Protein AF-X1JMB4-F1 (afdb_monomer_lite)

Secondary structure (DSSP, 8-state):
-EEEE--EEEEGGGTEEEESS---TTT-S-GGGPEEEE----------EEEEEEEEEEEEEETTEEEEEEEEEEEEEEEEETTEEEEEEES--GGG----------SSS---PPP-

Sequence (116 aa):
IEWGINFRRYIAPNQEIDTWTEYSQKQGFMISTFGTLYGIVPKASGYYFEIYPEGIIRYEVISDTTTLKPDLSLNVKWDLAPQTTVDATINPDFAQIEADPYTLNLSRYSLRLSER

Foldseek 3Di:
DKDFDKDWDQDVVVRDIDMPFDDDVVVPDDSVRGDIDPDDDDPPPDQQKDKDKDKDWDWDDDPHDTDIDIDIKMWMWGDPDPPDIDIDIDRDPCVVPPPPPPDPDPDPDDDDDDDD

Radius of gyration: 30.52 Å; chains: 1; bounding box: 75×37×70 Å

InterPro domains:
  IPR045670 Domain of unknown function DUF5916 [PF19313] (62-115)

Organism: NCBI:txid412755

pLDDT: mean 80.37, std 13.14, range [45.97, 94.75]

Structure (mmCIF, N/CA/C/O backbone):
data_AF-X1JMB4-F1
#
_entry.id   AF-X1JMB4-F1
#
loop_
_atom_site.group_PDB
_atom_site.id
_atom_site.type_symbol
_atom_site.label_atom_id
_atom_site.label_alt_id
_atom_site.label_comp_id
_atom_site.label_asym_id
_atom_site.label_entity_id
_atom_site.label_seq_id
_atom_site.pdbx_PDB_ins_code
_atom_site.Cartn_x
_atom_site.Cartn_y
_atom_site.Cartn_z
_atom_site.occupancy
_atom_site.B_iso_or_equiv
_atom_site.auth_seq_id
_atom_site.auth_comp_id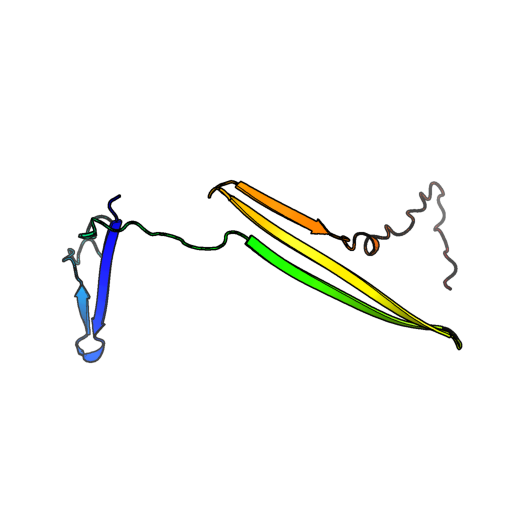
_atom_site.auth_asym_id
_atom_site.auth_atom_id
_atom_site.pdbx_PDB_model_num
ATOM 1 N N . ILE A 1 1 ? -19.536 -11.573 9.192 1.00 71.94 1 ILE A N 1
ATOM 2 C CA . ILE A 1 1 ? -18.276 -10.864 9.513 1.00 71.94 1 ILE A CA 1
ATOM 3 C C . ILE A 1 1 ? -18.627 -9.837 10.568 1.00 71.94 1 ILE A C 1
ATOM 5 O O . ILE A 1 1 ? -19.587 -9.099 10.371 1.00 71.94 1 ILE A O 1
ATOM 9 N N . GLU A 1 2 ? -17.916 -9.864 11.685 1.00 84.50 2 GLU A N 1
ATOM 10 C CA . GLU A 1 2 ? -18.128 -8.984 12.831 1.00 84.50 2 GLU A CA 1
ATOM 11 C C . GLU A 1 2 ? -16.887 -8.112 12.978 1.00 84.50 2 GLU A C 1
ATOM 13 O O . GLU A 1 2 ? -15.767 -8.622 12.924 1.00 84.50 2 GLU A O 1
ATOM 18 N N . TRP A 1 3 ? -17.082 -6.803 13.105 1.00 88.25 3 TRP A N 1
ATOM 19 C CA . TRP A 1 3 ? -15.991 -5.845 13.258 1.00 88.25 3 TRP A CA 1
ATOM 20 C C . TRP A 1 3 ? -16.043 -5.245 14.659 1.00 88.25 3 TRP A C 1
ATOM 22 O O . TRP A 1 3 ? -17.086 -4.743 15.067 1.00 88.25 3 TRP A O 1
ATOM 32 N N . GLY A 1 4 ? -14.924 -5.265 15.382 1.00 91.25 4 GLY A N 1
ATOM 33 C CA . GLY A 1 4 ? -14.780 -4.498 16.619 1.00 91.25 4 GLY A CA 1
ATOM 34 C C . GLY A 1 4 ? -14.441 -3.045 16.295 1.00 91.25 4 GLY A C 1
ATOM 35 O O . GLY A 1 4 ? -13.417 -2.789 15.661 1.00 91.25 4 GLY A O 1
ATOM 36 N N . ILE A 1 5 ? -15.273 -2.093 16.720 1.00 91.56 5 ILE A N 1
ATOM 37 C CA . ILE A 1 5 ? -15.040 -0.657 16.510 1.00 91.56 5 ILE A CA 1
ATOM 38 C C . ILE A 1 5 ? -15.347 0.161 17.765 1.00 91.56 5 ILE A C 1
ATOM 40 O O . ILE A 1 5 ? -16.234 -0.162 18.554 1.00 91.56 5 ILE A O 1
ATOM 44 N N . ASN A 1 6 ? -14.607 1.252 17.944 1.00 92.44 6 ASN A N 1
ATOM 45 C CA . ASN A 1 6 ? -14.901 2.264 18.947 1.00 92.44 6 ASN A CA 1
ATOM 46 C C . ASN A 1 6 ? -14.471 3.640 18.422 1.00 92.44 6 ASN A C 1
ATOM 48 O O . ASN A 1 6 ? -13.438 3.770 17.763 1.00 92.44 6 ASN A O 1
ATOM 52 N N . PHE A 1 7 ? -15.275 4.659 18.703 1.00 91.56 7 PHE A N 1
ATOM 53 C CA . PHE A 1 7 ? -15.006 6.044 18.3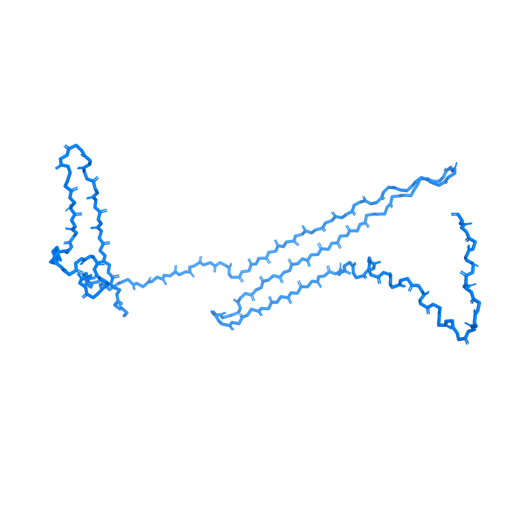37 1.00 91.56 7 PHE A CA 1
ATOM 54 C C . PHE A 1 7 ? -14.654 6.813 19.599 1.00 91.56 7 PHE A C 1
ATOM 56 O O . PHE A 1 7 ? -15.381 6.728 20.585 1.00 91.56 7 PHE A O 1
ATOM 63 N N . ARG A 1 8 ? -13.558 7.573 19.559 1.00 91.44 8 ARG A N 1
ATOM 64 C CA . ARG A 1 8 ? -13.092 8.380 20.685 1.00 91.44 8 ARG A CA 1
ATOM 65 C C . ARG A 1 8 ? -12.938 9.831 20.266 1.00 91.44 8 ARG A C 1
ATOM 67 O O . ARG A 1 8 ? -12.205 10.121 19.321 1.00 91.44 8 ARG A O 1
ATOM 74 N N . ARG A 1 9 ? -13.567 10.740 21.002 1.00 91.88 9 ARG A N 1
ATOM 75 C CA . ARG A 1 9 ? -13.421 12.186 20.832 1.00 91.88 9 ARG A CA 1
ATOM 76 C C . ARG A 1 9 ? -12.752 12.770 22.067 1.00 91.88 9 ARG A C 1
ATOM 78 O O . ARG A 1 9 ? -13.210 12.548 23.177 1.00 91.88 9 ARG A O 1
ATOM 85 N N . TYR A 1 10 ? -11.689 13.539 21.860 1.00 93.25 10 TYR A N 1
ATOM 86 C CA . TYR A 1 10 ? -11.058 14.311 22.926 1.00 93.25 10 TYR A CA 1
ATOM 87 C C . TYR A 1 10 ? -11.555 15.758 22.896 1.00 93.25 10 TYR A C 1
ATOM 89 O O . TYR A 1 10 ? -11.481 16.421 21.857 1.00 93.25 10 TYR A O 1
ATOM 97 N N . ILE A 1 11 ? -12.058 16.246 24.027 1.00 93.88 11 ILE A N 1
ATOM 98 C CA . ILE A 1 11 ? -12.549 17.612 24.215 1.00 93.88 11 ILE A CA 1
ATOM 99 C C . ILE A 1 11 ? -11.568 18.336 25.137 1.00 93.88 11 ILE A C 1
ATOM 101 O O . ILE A 1 11 ? -11.711 18.339 26.358 1.00 93.88 11 ILE A O 1
ATOM 105 N N . ALA A 1 12 ? -10.556 18.965 24.535 1.00 92.75 12 ALA A N 1
ATOM 106 C CA . ALA A 1 12 ? -9.462 19.611 25.263 1.00 92.75 12 ALA A CA 1
ATOM 107 C C . ALA A 1 12 ? -9.908 20.670 26.298 1.00 92.75 12 ALA A C 1
ATOM 109 O O . ALA A 1 12 ? -9.365 20.641 27.402 1.00 92.75 12 ALA A O 1
ATOM 110 N N . PRO A 1 13 ? -10.895 21.555 26.023 1.00 94.75 13 PRO A N 1
ATOM 111 C CA . PRO A 1 13 ? -11.332 22.553 27.006 1.00 94.75 13 PRO A CA 1
ATOM 112 C C . PRO A 1 13 ? -11.874 21.951 28.307 1.00 94.75 13 PRO A C 1
ATOM 114 O O . PRO A 1 13 ? -11.656 22.510 29.376 1.00 94.75 13 PRO A O 1
ATOM 117 N N . ASN A 1 14 ? -12.539 20.797 28.211 1.00 93.19 14 ASN A N 1
ATOM 118 C CA . ASN A 1 14 ? -13.149 20.110 29.349 1.00 93.19 14 ASN A CA 1
ATOM 119 C C . ASN A 1 14 ? -12.260 18.985 29.899 1.00 93.19 14 ASN A C 1
ATOM 121 O O . ASN A 1 14 ? -12.623 18.349 30.881 1.00 93.19 14 ASN A O 1
ATOM 125 N N . GLN A 1 15 ? -11.117 18.720 29.255 1.00 91.00 15 GLN A N 1
ATOM 126 C CA . GLN A 1 15 ? -10.266 17.554 29.512 1.00 91.00 15 GLN A CA 1
ATOM 127 C C . GLN A 1 15 ? -11.042 16.223 29.490 1.00 91.00 15 GLN A C 1
ATOM 129 O O . GLN A 1 15 ? -10.713 15.283 30.208 1.00 91.00 15 GLN A O 1
ATOM 134 N N . GLU A 1 16 ? -12.064 16.140 28.639 1.00 89.75 16 GLU A N 1
ATOM 135 C CA . GLU A 1 16 ? -12.994 15.013 28.578 1.00 89.75 16 GLU A CA 1
ATOM 136 C C . GLU A 1 16 ? -12.708 14.121 27.368 1.00 89.75 16 GLU A C 1
ATOM 138 O O . GLU A 1 16 ? -12.248 14.577 26.313 1.00 89.75 16 GLU A O 1
ATOM 143 N N . ILE A 1 17 ? -12.964 12.825 27.537 1.00 90.06 17 ILE A N 1
ATOM 144 C CA . ILE A 1 17 ? -12.883 11.830 26.475 1.00 90.06 17 ILE A CA 1
ATOM 145 C C . ILE A 1 17 ? -14.251 11.168 26.353 1.00 90.06 17 ILE A C 1
ATOM 147 O O . ILE A 1 17 ? -14.621 10.354 27.197 1.00 90.06 17 ILE A O 1
ATOM 151 N N . ASP A 1 18 ? -14.943 11.454 25.255 1.00 91.06 18 ASP A N 1
ATOM 152 C CA . ASP A 1 18 ? -16.181 10.769 24.901 1.00 91.06 18 ASP A CA 1
ATOM 153 C C . ASP A 1 18 ? -15.849 9.522 24.089 1.00 91.06 18 ASP A C 1
ATOM 155 O O . ASP A 1 18 ? -15.056 9.573 23.139 1.00 91.06 18 ASP A O 1
ATOM 159 N N . THR A 1 19 ? -16.477 8.400 24.433 1.00 92.50 19 THR A N 1
ATOM 160 C CA . THR A 1 19 ? -16.366 7.155 23.665 1.00 92.50 19 THR A CA 1
ATOM 161 C C . THR A 1 19 ? -17.724 6.577 23.322 1.00 92.50 19 THR A C 1
ATOM 163 O O . THR A 1 19 ? -18.691 6.780 24.049 1.00 92.50 19 THR A O 1
ATOM 166 N N . TRP A 1 20 ? -17.800 5.867 22.194 1.00 91.56 20 TRP A N 1
ATOM 167 C CA . TRP A 1 20 ? -19.036 5.200 21.783 1.00 91.56 20 TRP A CA 1
ATOM 168 C C . TRP A 1 20 ? -19.380 4.018 22.695 1.00 91.56 20 TRP A C 1
ATOM 170 O O . TRP A 1 20 ? -20.536 3.870 23.085 1.00 91.56 20 TRP A O 1
ATOM 180 N N . THR A 1 21 ? -18.384 3.201 23.055 1.00 90.12 21 THR A N 1
ATOM 181 C CA . THR A 1 21 ? -18.538 2.169 24.087 1.00 90.12 21 THR A CA 1
ATOM 182 C C . THR A 1 21 ? -17.756 2.537 25.335 1.00 90.12 21 THR A C 1
ATOM 184 O O . THR A 1 21 ? -16.586 2.920 25.259 1.00 90.12 21 THR A O 1
ATOM 187 N N . GLU A 1 22 ? -18.422 2.412 26.482 1.00 84.56 22 GLU A N 1
ATOM 188 C CA . GLU A 1 22 ? -17.836 2.682 27.789 1.00 84.56 22 GLU A CA 1
ATOM 189 C C . GLU A 1 22 ? -16.716 1.678 28.096 1.00 84.56 22 GLU A C 1
ATOM 191 O O . GLU A 1 22 ? -16.827 0.482 27.816 1.00 84.56 22 GLU A O 1
ATOM 196 N N . TYR A 1 23 ? -15.623 2.166 28.680 1.00 84.62 23 TYR A N 1
ATOM 197 C CA . TYR A 1 23 ? -14.508 1.339 29.125 1.00 84.62 23 TYR A CA 1
ATOM 198 C C . TYR A 1 23 ? -14.038 1.786 30.507 1.00 84.62 23 TYR A C 1
ATOM 200 O O . TYR A 1 23 ? -14.090 2.964 30.865 1.00 84.62 23 TYR A O 1
ATOM 208 N N . SER A 1 24 ? -13.546 0.838 31.304 1.00 82.38 24 SER A N 1
ATOM 209 C CA . SER A 1 24 ? -13.002 1.169 32.618 1.00 82.38 24 SER A CA 1
ATOM 210 C C . SER A 1 24 ? -11.705 1.962 32.466 1.00 82.38 24 SER A C 1
ATOM 212 O O . SER A 1 24 ? -10.738 1.473 31.881 1.00 82.38 24 SER A O 1
ATOM 214 N N . GLN A 1 25 ? -11.629 3.146 33.080 1.00 80.38 25 GLN A N 1
ATOM 215 C CA . GLN A 1 25 ? -10.399 3.949 33.093 1.00 80.38 25 GLN A CA 1
ATOM 216 C C . GLN A 1 25 ? -9.202 3.195 33.698 1.00 80.38 25 GLN A C 1
ATOM 218 O O . GLN A 1 25 ? -8.068 3.438 33.299 1.00 80.38 25 GLN A O 1
ATOM 223 N N . LYS A 1 26 ? -9.445 2.244 34.616 1.00 85.38 26 LYS A N 1
ATOM 224 C CA . LYS A 1 26 ? -8.393 1.385 35.190 1.00 85.38 26 LYS A CA 1
ATOM 225 C C . LYS A 1 26 ? -7.798 0.409 34.175 1.00 85.38 26 LYS A C 1
ATOM 227 O O . LYS A 1 26 ? -6.619 0.092 34.272 1.00 85.38 26 LYS A O 1
ATOM 232 N N . GLN A 1 27 ? -8.615 -0.096 33.253 1.00 81.19 27 GLN A N 1
ATOM 233 C CA . GLN A 1 27 ? -8.185 -1.030 32.207 1.00 81.19 27 GLN A CA 1
ATOM 234 C C . GLN A 1 27 ? -7.617 -0.297 30.985 1.00 81.19 27 GLN A C 1
ATOM 236 O O . GLN A 1 27 ? -6.772 -0.838 30.278 1.00 81.19 27 GLN A O 1
ATOM 241 N N . GLY A 1 28 ? -8.037 0.951 30.766 1.00 81.19 28 GLY A N 1
ATOM 242 C CA . GLY A 1 28 ? -7.636 1.741 29.609 1.00 81.19 28 GLY A CA 1
ATOM 243 C C . GLY A 1 28 ? -8.408 1.362 28.344 1.00 81.19 28 GLY A C 1
ATOM 244 O O . GLY A 1 28 ? -9.337 0.557 28.365 1.00 81.19 28 GLY A O 1
ATOM 245 N N . PHE A 1 29 ? -8.047 1.990 27.225 1.00 83.94 29 PHE A N 1
ATOM 246 C CA . PHE A 1 29 ? -8.733 1.799 25.946 1.00 83.94 29 PHE A CA 1
ATOM 247 C C . PHE A 1 29 ? -8.277 0.488 25.288 1.00 83.94 29 PHE A C 1
ATOM 249 O O . PHE A 1 29 ? -7.246 0.452 24.616 1.00 83.94 29 PHE A O 1
ATOM 256 N N . MET A 1 30 ? -9.019 -0.597 25.520 1.00 85.00 30 MET A N 1
ATOM 257 C CA . MET A 1 30 ? -8.668 -1.945 25.064 1.00 85.00 30 MET A CA 1
ATOM 258 C C . MET A 1 30 ? -9.507 -2.371 23.858 1.00 85.00 30 MET A C 1
ATOM 260 O O . MET A 1 30 ? -10.708 -2.129 23.805 1.00 85.00 30 MET A O 1
ATOM 264 N N . ILE A 1 31 ? -8.896 -3.098 22.917 1.00 86.81 31 ILE A N 1
ATOM 265 C CA . ILE A 1 31 ? -9.599 -3.633 21.733 1.00 86.81 31 ILE A CA 1
ATOM 266 C C . ILE A 1 31 ? -10.732 -4.590 22.147 1.00 86.81 31 ILE A C 1
ATOM 268 O O . ILE A 1 31 ? -11.766 -4.655 21.490 1.00 86.81 31 ILE A O 1
ATOM 272 N N . SER A 1 32 ? -10.578 -5.291 23.274 1.00 86.94 32 SER A N 1
ATOM 273 C CA . SER A 1 32 ? -11.590 -6.206 23.815 1.00 86.94 32 SER A CA 1
ATOM 274 C C . SER A 1 32 ? -12.878 -5.522 24.284 1.00 86.94 32 SER A C 1
ATOM 276 O O . SER A 1 32 ? -13.877 -6.208 24.464 1.00 86.94 32 SER A O 1
ATOM 278 N N . THR A 1 33 ? -12.870 -4.203 24.516 1.00 86.19 33 THR A N 1
ATOM 279 C CA . THR A 1 33 ? -14.050 -3.436 24.963 1.00 86.19 33 THR A CA 1
ATOM 280 C C . THR A 1 33 ? -14.739 -2.697 23.815 1.00 86.19 33 THR A C 1
ATOM 282 O O . THR A 1 33 ? -15.581 -1.826 24.042 1.00 86.19 33 THR A O 1
ATOM 285 N N . PHE A 1 34 ? -14.352 -2.980 22.571 1.00 91.69 34 PHE A N 1
ATOM 286 C CA . PHE A 1 34 ? -14.950 -2.347 21.402 1.00 91.69 34 PHE A CA 1
ATOM 287 C C . PHE A 1 34 ? -16.348 -2.905 21.143 1.00 91.69 34 PHE A C 1
ATOM 289 O O . PHE A 1 34 ? -16.631 -4.071 21.414 1.00 91.69 34 PHE A O 1
ATOM 296 N N . GLY A 1 35 ? -17.228 -2.058 20.613 1.00 89.44 35 GLY A N 1
ATOM 297 C CA . GLY A 1 35 ? -18.558 -2.482 20.199 1.00 89.44 35 GLY A CA 1
ATOM 298 C C . GLY A 1 35 ? -18.489 -3.334 18.937 1.00 89.44 35 GLY A C 1
ATOM 299 O O . GLY A 1 35 ? -17.609 -3.143 18.094 1.00 89.44 35 GLY A O 1
ATOM 300 N N . THR A 1 36 ? -19.436 -4.256 18.792 1.00 91.44 36 THR A N 1
ATOM 301 C CA . THR A 1 36 ? -19.527 -5.100 17.599 1.00 91.44 36 THR A CA 1
ATOM 302 C C . THR A 1 36 ? -20.401 -4.436 16.548 1.00 91.44 36 THR A C 1
ATOM 304 O O . THR A 1 36 ? -21.579 -4.156 16.777 1.00 91.44 36 THR A O 1
ATOM 307 N N . LEU A 1 37 ? -19.829 -4.213 15.371 1.00 89.06 37 LEU A N 1
ATOM 308 C CA . LEU A 1 37 ? -20.527 -3.715 14.199 1.00 89.06 37 LEU A CA 1
ATOM 309 C C . LEU A 1 37 ? -20.817 -4.873 13.241 1.00 89.06 37 LEU A C 1
ATOM 311 O O . LEU A 1 37 ? -19.911 -5.530 12.718 1.00 89.06 37 LEU A O 1
ATOM 315 N N . TYR A 1 38 ? -22.108 -5.114 13.028 1.00 90.44 38 TYR A N 1
ATOM 316 C CA . TYR A 1 38 ? -22.629 -6.163 12.158 1.00 90.44 38 TYR A CA 1
ATOM 317 C C . TYR A 1 38 ? -23.026 -5.596 10.793 1.00 90.44 38 TYR A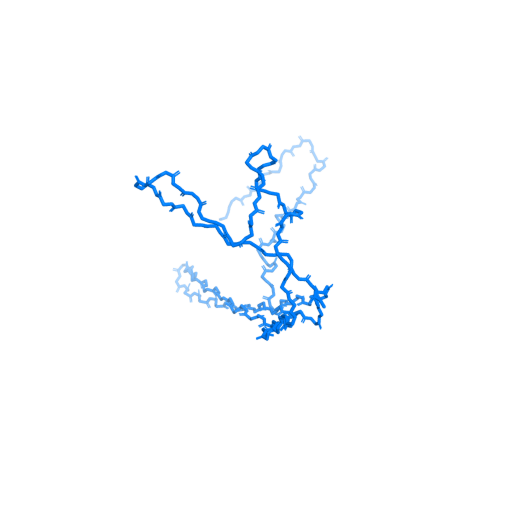 C 1
ATOM 319 O O . TYR A 1 38 ? -23.328 -4.413 10.654 1.00 90.44 38 TYR A O 1
ATOM 327 N N . GLY A 1 39 ? -23.063 -6.457 9.776 1.00 86.12 39 GLY A N 1
ATOM 328 C CA . GLY A 1 39 ? -23.616 -6.105 8.464 1.00 86.12 39 GLY A CA 1
ATOM 329 C C . GLY A 1 39 ? -22.689 -5.291 7.558 1.00 86.12 39 GLY A C 1
ATOM 330 O O . GLY A 1 39 ? -23.088 -4.952 6.447 1.00 86.12 39 GLY A O 1
ATOM 331 N N . ILE A 1 40 ? -21.444 -5.024 7.970 1.00 83.81 40 ILE A N 1
ATOM 332 C CA . ILE A 1 40 ? -20.443 -4.455 7.063 1.00 83.81 40 ILE A CA 1
ATOM 333 C C . ILE A 1 40 ? -19.900 -5.555 6.157 1.00 83.81 40 ILE A C 1
ATOM 335 O O . ILE A 1 40 ? -19.177 -6.457 6.586 1.00 83.81 40 ILE A O 1
ATOM 339 N N . VAL A 1 41 ? -20.229 -5.433 4.875 1.00 79.94 41 VAL A N 1
ATOM 340 C CA . VAL A 1 41 ? -19.607 -6.180 3.785 1.00 79.94 41 VAL A CA 1
ATOM 341 C C . VAL A 1 41 ? -18.710 -5.192 3.046 1.00 79.94 41 VAL A C 1
ATOM 343 O O . VAL A 1 41 ? -19.206 -4.466 2.179 1.00 79.94 41 VAL A O 1
ATOM 346 N N . PRO A 1 42 ? -17.415 -5.091 3.400 1.00 70.44 42 PRO A N 1
ATOM 347 C CA . PRO A 1 42 ? -16.522 -4.194 2.691 1.00 70.44 42 PRO A CA 1
ATOM 348 C C . PRO A 1 42 ? -16.369 -4.721 1.267 1.00 70.44 42 PRO A C 1
ATOM 350 O O . PRO A 1 42 ? -15.737 -5.747 1.022 1.00 70.44 42 PRO A O 1
ATOM 353 N N . LYS A 1 43 ? -16.983 -4.030 0.311 1.00 71.19 43 LYS A N 1
ATOM 354 C CA . LYS A 1 43 ? -16.688 -4.228 -1.103 1.00 71.19 43 LYS A CA 1
ATOM 355 C C . LYS A 1 43 ? -15.487 -3.356 -1.430 1.00 71.19 43 LYS A C 1
ATOM 357 O O . LYS A 1 43 ? -15.647 -2.178 -1.740 1.00 71.19 43 LYS A O 1
ATOM 362 N N . ALA A 1 44 ? -14.289 -3.927 -1.351 1.00 63.28 44 ALA A N 1
ATOM 363 C CA . ALA A 1 44 ? -13.133 -3.350 -2.024 1.00 63.28 44 ALA A CA 1
ATOM 364 C C . ALA A 1 44 ? -13.360 -3.508 -3.536 1.00 63.28 44 ALA A C 1
ATOM 366 O O . ALA A 1 44 ? -12.969 -4.495 -4.144 1.00 63.28 44 ALA A O 1
ATOM 367 N N . SER A 1 45 ? -14.096 -2.570 -4.129 1.00 60.22 45 SER A N 1
ATOM 368 C CA . SER A 1 45 ? -14.281 -2.479 -5.577 1.00 60.22 45 SER A CA 1
ATOM 369 C C . SER A 1 45 ? -13.121 -1.680 -6.166 1.00 60.22 45 SER A C 1
ATOM 371 O O . SER A 1 45 ? -13.314 -0.577 -6.674 1.00 60.22 45 SER A O 1
ATOM 373 N N . GLY A 1 46 ? -11.905 -2.200 -6.028 1.00 64.88 46 GLY A N 1
ATOM 374 C CA . GLY A 1 46 ? -10.755 -1.719 -6.783 1.00 64.88 46 GLY A CA 1
ATOM 375 C C . GLY A 1 46 ? -10.636 -2.521 -8.071 1.00 64.88 46 GLY A C 1
ATOM 376 O O . GLY A 1 46 ? -10.836 -3.735 -8.063 1.00 64.88 46 GLY A O 1
ATOM 377 N N . TYR A 1 47 ? -10.299 -1.865 -9.178 1.00 65.44 47 TYR A N 1
ATOM 378 C CA . TYR A 1 47 ? -9.664 -2.589 -10.270 1.00 65.44 47 TYR A CA 1
ATOM 379 C C . TYR A 1 47 ? -8.275 -2.936 -9.742 1.00 65.44 47 TYR A C 1
ATOM 381 O O . TYR A 1 47 ? -7.464 -2.042 -9.538 1.00 65.44 47 TYR A O 1
ATOM 389 N N . TYR A 1 48 ? -8.051 -4.208 -9.418 1.00 78.75 48 TYR A N 1
ATOM 390 C CA . TYR A 1 48 ? -6.796 -4.752 -8.889 1.00 78.75 48 TYR A CA 1
ATOM 391 C C . TYR A 1 48 ? -5.661 -4.713 -9.924 1.00 78.75 48 TYR A C 1
ATOM 393 O O . TYR A 1 48 ? -4.899 -5.656 -10.058 1.00 78.75 48 TYR A O 1
ATOM 401 N N . PHE A 1 49 ? -5.616 -3.676 -10.748 1.00 87.75 49 PHE A N 1
ATOM 402 C CA . PHE A 1 49 ? -4.800 -3.582 -11.937 1.00 87.75 49 PHE A CA 1
ATOM 403 C C . PHE A 1 49 ? -4.193 -2.184 -12.008 1.00 87.75 49 PHE A C 1
ATOM 405 O O . PHE A 1 49 ? -4.910 -1.182 -12.048 1.00 87.75 49 PHE A O 1
ATOM 412 N N . GLU A 1 50 ? -2.869 -2.135 -12.021 1.00 89.69 50 GLU A N 1
ATOM 413 C CA . GLU A 1 50 ? -2.051 -0.929 -12.000 1.00 89.69 50 GLU A CA 1
ATOM 414 C C . GLU A 1 50 ? -1.135 -0.943 -13.233 1.00 89.69 50 GLU A C 1
ATOM 416 O O . GLU A 1 50 ? -0.501 -1.954 -13.538 1.00 89.69 50 GLU A O 1
ATOM 421 N N . ILE A 1 51 ? -1.071 0.180 -13.953 1.00 92.50 51 ILE A N 1
ATOM 422 C CA . ILE A 1 51 ? -0.158 0.378 -15.085 1.00 92.50 51 ILE A CA 1
ATOM 423 C C . ILE A 1 51 ? 0.765 1.549 -14.758 1.00 92.50 51 ILE A C 1
ATOM 425 O O . ILE A 1 51 ? 0.290 2.642 -14.446 1.00 92.50 51 ILE A O 1
ATOM 429 N N . TYR A 1 52 ? 2.067 1.341 -14.925 1.00 92.56 52 TYR A N 1
ATOM 430 C CA . TYR A 1 52 ? 3.100 2.360 -14.790 1.00 92.56 52 TYR A CA 1
ATOM 431 C C . TYR A 1 52 ? 3.893 2.465 -16.100 1.00 92.56 52 TYR A C 1
ATOM 433 O O . TYR A 1 52 ? 4.792 1.657 -16.339 1.00 92.56 52 TYR A O 1
ATOM 441 N N . PRO A 1 53 ? 3.553 3.420 -16.984 1.00 91.25 53 PRO A N 1
ATOM 442 C CA . PRO A 1 53 ? 4.369 3.709 -18.153 1.00 91.25 53 PRO A CA 1
ATOM 443 C C . PRO A 1 53 ? 5.625 4.475 -17.731 1.00 91.25 53 PRO A C 1
ATOM 445 O O . PRO A 1 53 ? 5.545 5.469 -17.007 1.00 91.25 53 PRO A O 1
ATOM 448 N N . GLU A 1 54 ? 6.773 4.041 -18.224 1.00 87.38 54 GLU A N 1
ATOM 449 C CA . GLU A 1 54 ? 8.070 4.676 -18.012 1.00 87.38 54 GLU A CA 1
ATOM 450 C C . GLU A 1 54 ? 8.728 4.982 -19.356 1.00 87.38 54 GLU A C 1
ATOM 452 O O . GLU A 1 54 ? 8.481 4.342 -20.377 1.00 87.38 54 GLU A O 1
ATOM 457 N N . GLY A 1 55 ? 9.533 6.036 -19.379 1.00 89.69 55 GLY A N 1
ATOM 458 C CA . GLY A 1 55 ? 10.210 6.455 -20.589 1.00 89.69 55 GLY A CA 1
ATOM 459 C C . GLY A 1 55 ? 11.428 7.292 -20.268 1.00 89.69 55 GLY A C 1
ATOM 460 O O . GLY A 1 55 ? 11.389 8.165 -19.399 1.00 89.69 55 GLY A O 1
ATOM 461 N N . ILE A 1 56 ? 12.510 7.028 -20.984 1.00 87.62 56 ILE A N 1
ATOM 462 C CA . ILE A 1 56 ? 13.788 7.715 -20.852 1.00 87.62 56 ILE A CA 1
ATOM 463 C C . ILE A 1 56 ? 14.162 8.252 -22.227 1.00 87.62 56 ILE A C 1
ATOM 465 O O . ILE A 1 56 ? 14.035 7.572 -23.238 1.00 87.62 56 ILE A O 1
ATOM 469 N N . ILE A 1 57 ? 14.642 9.490 -22.290 1.00 89.19 57 ILE A N 1
ATOM 470 C CA . ILE A 1 57 ? 15.174 10.064 -23.526 1.00 89.19 57 ILE A CA 1
ATOM 471 C C . ILE A 1 57 ? 16.644 10.359 -23.295 1.00 89.19 57 ILE A C 1
ATOM 473 O O . ILE A 1 57 ? 16.994 11.173 -22.441 1.00 89.19 57 ILE A O 1
ATOM 477 N N . ARG A 1 58 ? 17.510 9.714 -24.075 1.00 86.25 58 ARG A N 1
ATOM 478 C CA . ARG A 1 58 ? 18.945 9.978 -24.059 1.00 86.25 58 ARG A CA 1
ATOM 479 C C . ARG A 1 58 ? 19.323 10.889 -25.218 1.00 86.25 58 ARG A C 1
ATOM 481 O O . ARG A 1 58 ? 18.996 10.612 -26.372 1.00 86.25 58 ARG A O 1
ATOM 488 N N . TYR A 1 59 ? 20.029 11.963 -24.892 1.00 89.38 59 TYR A N 1
ATOM 489 C CA . TYR A 1 59 ? 20.580 12.916 -25.845 1.00 89.38 59 TYR A CA 1
ATOM 490 C C . TYR A 1 59 ? 22.108 12.819 -25.820 1.00 89.38 59 TYR A C 1
ATOM 492 O O . TYR A 1 59 ? 22.730 13.135 -24.809 1.00 89.38 59 TYR A O 1
ATOM 500 N N . GLU A 1 60 ? 22.705 12.354 -26.915 1.00 85.31 60 GLU A N 1
ATOM 501 C CA . GLU A 1 60 ? 24.156 12.206 -27.073 1.00 85.31 60 GLU A CA 1
ATOM 502 C C . GLU A 1 60 ? 24.641 13.106 -28.216 1.00 85.31 60 GLU A C 1
ATOM 504 O O . GLU A 1 60 ? 24.108 13.053 -29.326 1.00 85.31 60 GLU A O 1
ATOM 509 N N . VAL A 1 61 ? 25.670 13.917 -27.958 1.00 85.62 61 VAL A N 1
ATOM 510 C C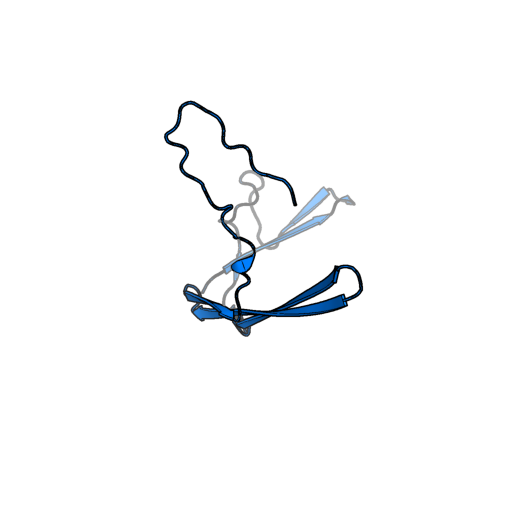A . VAL A 1 61 ? 26.348 14.731 -28.979 1.00 85.62 61 VAL A CA 1
ATOM 511 C C . VAL A 1 61 ? 27.792 14.266 -29.061 1.00 85.62 61 VAL A C 1
ATOM 513 O O . VAL A 1 61 ? 28.557 14.459 -28.118 1.00 85.62 61 VAL A O 1
ATOM 516 N N . ILE A 1 62 ? 28.164 13.639 -30.178 1.00 82.38 62 ILE A N 1
ATOM 517 C CA . ILE A 1 62 ? 29.529 13.155 -30.412 1.00 82.38 62 ILE A CA 1
ATOM 518 C C . ILE A 1 62 ? 30.078 13.823 -31.666 1.00 82.38 62 ILE A C 1
ATOM 520 O O . ILE A 1 62 ? 29.644 13.515 -32.778 1.00 82.38 62 ILE A O 1
ATOM 524 N N . SER A 1 63 ? 31.055 14.705 -31.446 1.00 76.12 63 SER A N 1
ATOM 525 C CA . SER A 1 63 ? 31.891 15.429 -32.419 1.00 76.12 63 SER A CA 1
ATOM 526 C C . SER A 1 63 ? 31.163 16.321 -33.434 1.00 76.12 63 SER A C 1
ATOM 528 O O . SER A 1 63 ? 31.572 17.460 -33.562 1.00 76.12 63 SER A O 1
ATOM 530 N N . ASP A 1 64 ? 30.102 15.842 -34.088 1.00 74.44 64 ASP A N 1
ATOM 531 C CA . ASP A 1 64 ? 29.162 16.582 -34.958 1.00 74.44 64 ASP A CA 1
ATOM 532 C C . ASP A 1 64 ? 27.830 15.819 -35.174 1.00 74.44 64 ASP A C 1
ATOM 534 O O . ASP A 1 64 ? 26.957 16.244 -35.932 1.00 74.44 64 ASP A O 1
ATOM 538 N N . THR A 1 65 ? 27.650 14.667 -34.515 1.00 72.75 65 THR A N 1
ATOM 539 C CA . THR A 1 65 ? 26.468 13.812 -34.673 1.00 72.75 65 THR A CA 1
ATOM 540 C C . THR A 1 65 ? 25.610 13.905 -33.422 1.00 72.75 65 THR A C 1
ATOM 542 O O . THR A 1 65 ? 26.042 13.521 -32.332 1.00 72.75 65 THR A O 1
ATOM 545 N N . THR A 1 66 ? 24.385 14.396 -33.583 1.00 83.25 66 THR A N 1
ATOM 546 C CA . THR A 1 66 ? 23.375 14.389 -32.524 1.00 83.25 66 THR A CA 1
ATOM 547 C C . THR A 1 66 ? 22.554 13.113 -32.632 1.00 83.25 66 THR A C 1
ATOM 549 O O . THR A 1 66 ? 21.882 12.889 -33.638 1.00 83.25 66 THR A O 1
ATOM 552 N N . THR A 1 67 ? 22.589 12.284 -31.591 1.00 85.19 67 THR A N 1
ATOM 553 C CA . THR A 1 67 ? 21.794 11.056 -31.505 1.00 85.19 67 THR A CA 1
ATOM 554 C C . THR A 1 67 ? 20.776 11.183 -30.378 1.00 85.19 67 THR A C 1
ATOM 556 O O . THR A 1 67 ? 21.132 11.395 -29.220 1.00 85.19 67 THR A O 1
ATOM 559 N N . LEU A 1 68 ? 19.497 11.033 -30.725 1.00 87.50 68 LEU A N 1
ATOM 560 C CA . LEU A 1 68 ? 18.400 10.912 -29.772 1.00 87.50 68 LEU A CA 1
ATOM 561 C C . LEU A 1 68 ? 18.032 9.430 -29.647 1.00 87.50 68 LEU A C 1
ATOM 563 O O . LEU A 1 68 ? 17.663 8.809 -30.643 1.00 87.50 68 LEU A O 1
ATOM 567 N N . LYS A 1 69 ? 18.118 8.866 -28.443 1.00 85.50 69 LYS A N 1
ATOM 568 C CA . LYS A 1 69 ? 17.708 7.485 -28.154 1.00 85.50 69 LYS A CA 1
ATOM 569 C C . LYS A 1 69 ? 16.560 7.508 -27.141 1.00 85.50 69 LYS A C 1
ATOM 571 O O . LYS A 1 69 ? 16.825 7.626 -25.944 1.00 85.50 69 LYS A O 1
ATOM 576 N N . PRO A 1 70 ? 15.299 7.480 -27.599 1.00 86.25 70 PRO A N 1
ATOM 577 C CA . PRO A 1 70 ? 14.166 7.253 -26.716 1.00 86.25 70 PRO A CA 1
ATOM 578 C C . PRO A 1 70 ? 14.098 5.772 -26.328 1.00 86.25 70 PRO A C 1
ATOM 580 O O . PRO A 1 70 ? 14.285 4.897 -27.172 1.00 86.25 70 PRO A O 1
ATOM 583 N N . ASP A 1 71 ? 13.800 5.516 -25.064 1.00 86.75 71 ASP A N 1
ATOM 584 C CA . ASP A 1 71 ? 13.517 4.204 -24.498 1.00 86.75 71 ASP A CA 1
ATOM 585 C C . ASP A 1 71 ? 12.183 4.280 -23.753 1.00 86.75 71 ASP A C 1
ATOM 587 O O . ASP A 1 71 ? 11.873 5.296 -23.125 1.00 86.75 71 ASP A O 1
ATOM 591 N N . LEU A 1 72 ? 11.365 3.243 -23.878 1.00 90.56 72 LEU A N 1
ATOM 592 C CA . LEU A 1 72 ? 10.026 3.177 -23.305 1.00 90.56 72 LEU A CA 1
ATOM 593 C C . LEU A 1 72 ? 9.838 1.825 -22.647 1.00 90.56 72 LEU A C 1
ATOM 595 O O . LEU A 1 72 ? 10.007 0.790 -23.288 1.00 90.56 72 LEU A O 1
ATOM 599 N N . SER A 1 73 ? 9.395 1.846 -21.408 1.00 88.69 73 SER A N 1
ATOM 600 C CA . SER A 1 73 ? 9.133 0.665 -20.612 1.00 88.69 73 SER A CA 1
ATOM 601 C C . SER A 1 73 ? 7.736 0.751 -20.006 1.00 88.69 73 SER A C 1
ATOM 603 O O . SER A 1 73 ? 7.086 1.802 -19.968 1.00 88.69 73 SER A O 1
ATOM 605 N N . LEU A 1 74 ? 7.193 -0.392 -19.614 1.00 90.94 74 LEU A N 1
ATOM 606 C CA . LEU A 1 74 ? 5.844 -0.458 -19.069 1.00 90.94 74 LEU A CA 1
ATOM 607 C C . LEU A 1 74 ? 5.793 -1.526 -17.992 1.00 90.94 74 LEU A C 1
ATOM 609 O O . LEU A 1 74 ? 5.995 -2.703 -18.285 1.00 90.94 74 LEU A O 1
ATOM 613 N N . ASN A 1 75 ? 5.463 -1.119 -16.773 1.00 92.12 75 ASN A N 1
ATOM 614 C CA . ASN A 1 75 ? 5.187 -2.042 -15.682 1.00 92.12 75 ASN A CA 1
ATOM 615 C C . ASN A 1 75 ? 3.683 -2.216 -15.520 1.00 92.12 75 ASN A C 1
ATOM 617 O O . ASN A 1 75 ? 2.911 -1.253 -15.557 1.00 92.12 75 ASN A O 1
ATOM 621 N N . VAL A 1 76 ? 3.268 -3.462 -15.351 1.00 92.88 76 VAL A N 1
ATOM 622 C CA . VAL A 1 76 ? 1.876 -3.848 -15.174 1.00 92.88 76 VAL A CA 1
ATOM 623 C C . VAL A 1 76 ? 1.789 -4.765 -13.972 1.00 92.88 76 VAL A C 1
ATOM 625 O O . VAL A 1 76 ? 2.438 -5.809 -13.927 1.00 92.88 76 VAL A O 1
ATOM 628 N N . LYS A 1 77 ? 0.931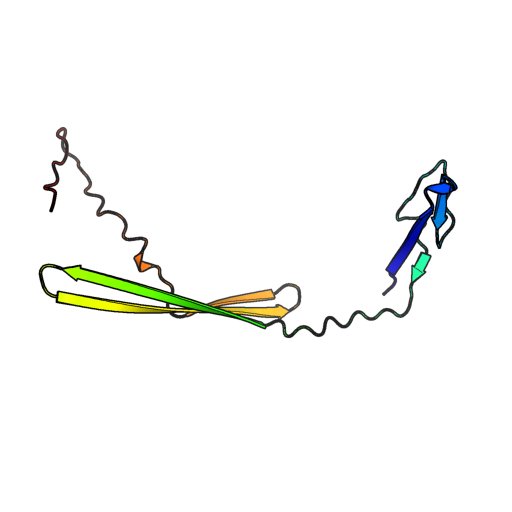 -4.400 -13.027 1.00 93.38 77 LYS A N 1
ATOM 629 C CA . LYS A 1 77 ? 0.673 -5.185 -11.828 1.00 93.38 77 LYS A CA 1
ATOM 630 C C . LYS A 1 77 ? -0.803 -5.527 -11.741 1.00 93.38 77 LYS A C 1
ATOM 632 O O . LYS A 1 77 ? -1.657 -4.660 -11.898 1.00 93.38 77 LYS A O 1
ATOM 637 N N . TRP A 1 78 ? -1.104 -6.797 -11.507 1.00 91.31 78 TRP A N 1
ATOM 638 C CA . TRP A 1 78 ? -2.468 -7.303 -11.421 1.00 91.31 78 TRP A CA 1
ATOM 639 C C . TRP A 1 78 ? -2.636 -8.257 -10.237 1.00 91.31 78 TRP A C 1
ATOM 641 O O . TRP A 1 78 ? -2.087 -9.358 -10.242 1.00 91.31 78 TRP A O 1
ATOM 651 N N . ASP A 1 79 ? -3.447 -7.890 -9.244 1.00 89.88 79 ASP A N 1
ATOM 652 C CA . ASP A 1 79 ? -3.866 -8.809 -8.184 1.00 89.88 79 ASP A CA 1
ATOM 653 C C . ASP A 1 79 ? -5.030 -9.689 -8.678 1.00 89.88 79 ASP A C 1
ATOM 655 O O . ASP A 1 79 ? -6.190 -9.276 -8.737 1.00 89.88 79 ASP A O 1
ATOM 659 N N . LEU A 1 80 ? -4.717 -10.931 -9.060 1.00 82.88 80 LEU A N 1
ATOM 660 C CA . LEU A 1 80 ? -5.703 -11.942 -9.466 1.00 82.88 80 LEU A CA 1
ATOM 661 C C . LEU A 1 80 ? -6.578 -12.393 -8.285 1.00 82.88 80 LEU A C 1
ATOM 663 O O . LEU A 1 80 ? -7.734 -12.774 -8.469 1.00 82.88 80 LEU A O 1
ATOM 667 N N . ALA A 1 81 ? -6.018 -12.370 -7.073 1.00 83.44 81 ALA A N 1
ATOM 668 C CA . ALA A 1 81 ? -6.691 -12.695 -5.820 1.00 83.44 81 ALA A CA 1
ATOM 669 C C . ALA A 1 81 ? -6.055 -11.906 -4.658 1.00 83.44 81 ALA A C 1
ATOM 671 O O . ALA A 1 81 ? -4.917 -11.459 -4.788 1.00 83.44 81 ALA A O 1
ATOM 672 N N . PRO A 1 82 ? -6.699 -11.807 -3.475 1.00 79.06 82 PRO A N 1
ATOM 673 C CA . PRO A 1 82 ? -6.144 -11.080 -2.322 1.00 79.06 82 PRO A CA 1
ATOM 674 C C . PRO A 1 82 ? -4.761 -11.552 -1.840 1.00 79.06 82 PRO A C 1
ATOM 676 O O . PRO A 1 82 ? -4.128 -10.870 -1.043 1.00 79.06 82 PRO A O 1
ATOM 679 N N . GLN A 1 83 ? -4.319 -12.736 -2.273 1.00 84.62 83 GLN A N 1
ATOM 680 C CA . GLN A 1 83 ? -3.018 -13.324 -1.943 1.00 84.62 83 GLN A CA 1
ATOM 681 C C . GLN A 1 83 ? -2.201 -13.690 -3.192 1.00 84.62 83 GLN A C 1
ATOM 683 O O . GLN A 1 83 ? -1.244 -14.457 -3.105 1.00 84.62 83 GLN A O 1
ATOM 688 N N . THR A 1 84 ? -2.591 -13.221 -4.377 1.00 87.31 84 THR A N 1
ATOM 689 C CA . THR A 1 84 ? -1.913 -13.575 -5.629 1.00 87.31 84 THR A CA 1
ATOM 690 C C . THR A 1 84 ? -1.848 -12.369 -6.541 1.00 87.31 84 THR A C 1
ATOM 692 O O . THR A 1 84 ? -2.867 -11.927 -7.070 1.00 87.31 84 THR A O 1
ATOM 695 N N . THR A 1 85 ? -0.625 -11.901 -6.760 1.00 91.19 85 THR A N 1
ATOM 696 C CA . THR A 1 85 ? -0.307 -10.763 -7.616 1.00 91.19 85 THR A CA 1
ATOM 697 C C . THR A 1 85 ? 0.596 -11.225 -8.748 1.00 91.19 85 THR A C 1
ATOM 699 O O . THR A 1 85 ? 1.545 -11.978 -8.529 1.00 91.19 85 THR A O 1
ATOM 702 N N . VAL A 1 86 ? 0.283 -10.787 -9.961 1.00 91.69 86 VAL A N 1
ATOM 703 C CA . VAL A 1 86 ? 1.124 -10.908 -11.149 1.00 91.69 86 VAL A CA 1
ATOM 704 C C . VAL A 1 86 ? 1.789 -9.561 -11.373 1.00 91.69 86 VAL A C 1
ATOM 706 O O . VAL A 1 86 ? 1.104 -8.545 -11.448 1.00 91.69 86 VAL A O 1
ATOM 709 N N . ASP A 1 87 ? 3.109 -9.571 -11.488 1.00 93.31 87 ASP A N 1
ATOM 710 C CA . ASP A 1 87 ? 3.915 -8.399 -11.816 1.00 93.31 87 ASP A CA 1
ATOM 711 C C . ASP A 1 87 ? 4.690 -8.695 -13.102 1.00 93.31 87 ASP A C 1
ATOM 713 O O . ASP A 1 87 ? 5.295 -9.766 -13.236 1.00 93.31 87 ASP A O 1
ATOM 717 N N . ALA A 1 88 ? 4.593 -7.799 -14.079 1.00 91.12 88 ALA A N 1
ATOM 718 C CA . ALA A 1 88 ? 5.189 -7.961 -15.393 1.00 91.12 88 ALA A CA 1
ATOM 719 C C . ALA A 1 88 ? 5.734 -6.632 -15.924 1.00 91.12 88 ALA A C 1
ATOM 721 O O . ALA A 1 88 ? 5.053 -5.607 -15.913 1.00 91.12 88 ALA A O 1
ATOM 722 N N . THR A 1 89 ? 6.934 -6.697 -16.495 1.00 90.69 89 THR A N 1
ATOM 723 C CA . THR A 1 89 ? 7.607 -5.562 -17.132 1.00 90.69 89 THR A CA 1
ATOM 724 C C . THR A 1 89 ? 7.774 -5.825 -18.624 1.00 90.69 89 THR A C 1
ATOM 726 O O . THR A 1 89 ? 8.270 -6.878 -19.033 1.00 90.69 89 THR A O 1
ATOM 729 N N . ILE A 1 90 ? 7.383 -4.858 -19.449 1.00 89.19 90 ILE A N 1
ATOM 730 C CA . ILE A 1 90 ? 7.610 -4.848 -20.896 1.00 89.19 90 ILE A CA 1
ATOM 731 C C . ILE A 1 90 ? 8.778 -3.907 -21.184 1.00 89.19 90 ILE A C 1
ATOM 733 O O . ILE A 1 90 ? 8.782 -2.770 -20.720 1.00 89.19 90 ILE A O 1
ATOM 737 N N . ASN A 1 91 ? 9.733 -4.394 -21.982 1.00 86.69 91 ASN A N 1
ATOM 738 C CA . ASN A 1 91 ? 10.996 -3.721 -22.295 1.00 86.69 91 ASN A CA 1
ATOM 739 C C . ASN A 1 91 ? 11.790 -3.298 -21.036 1.00 86.69 91 ASN A C 1
ATOM 741 O O . ASN A 1 91 ? 11.998 -2.112 -20.807 1.00 86.69 91 ASN A O 1
ATOM 745 N N . PRO A 1 92 ? 12.193 -4.260 -20.187 1.00 75.31 92 PRO A N 1
ATOM 746 C CA . PRO A 1 92 ? 12.969 -3.971 -18.984 1.00 75.31 92 PRO A CA 1
ATOM 747 C C . PRO A 1 92 ? 14.363 -3.427 -19.335 1.00 75.31 92 PRO A C 1
ATOM 749 O O . PRO A 1 92 ? 15.073 -4.002 -20.163 1.00 75.31 92 PRO A O 1
ATOM 752 N N . ASP A 1 93 ? 14.790 -2.367 -18.654 1.00 69.38 93 ASP A N 1
ATOM 753 C CA . ASP A 1 93 ? 16.037 -1.631 -18.905 1.00 69.38 93 ASP A CA 1
ATOM 754 C C . ASP A 1 93 ? 17.300 -2.311 -18.327 1.00 69.38 93 ASP A C 1
ATOM 756 O O . ASP A 1 93 ? 18.263 -1.645 -17.935 1.00 69.38 93 ASP A O 1
ATOM 760 N N . PHE A 1 94 ? 17.354 -3.654 -18.349 1.00 60.06 94 PHE A N 1
ATOM 761 C CA . PHE A 1 94 ? 18.478 -4.480 -17.856 1.00 60.06 94 PHE A CA 1
ATOM 762 C C . PHE A 1 94 ? 19.862 -4.051 -18.383 1.00 60.06 94 PHE A C 1
ATOM 764 O O . PHE A 1 94 ? 20.890 -4.437 -17.828 1.00 60.06 94 PHE A O 1
ATOM 771 N N . ALA A 1 95 ? 19.896 -3.253 -19.449 1.00 54.06 95 ALA A N 1
ATOM 772 C CA . ALA A 1 95 ? 21.087 -2.736 -20.103 1.00 54.06 95 ALA A CA 1
ATOM 773 C C . ALA A 1 95 ? 21.902 -1.706 -19.290 1.00 54.06 95 ALA A C 1
ATOM 775 O O . ALA A 1 95 ? 22.986 -1.347 -19.739 1.00 54.06 95 ALA A O 1
ATOM 776 N N . GLN A 1 96 ? 21.452 -1.227 -18.121 1.00 55.06 96 GLN A N 1
ATOM 777 C CA . GLN A 1 96 ? 22.321 -0.432 -17.225 1.00 55.06 96 GLN A CA 1
ATOM 778 C C . GLN A 1 96 ? 23.173 -1.277 -16.269 1.00 55.06 96 GLN A C 1
ATOM 780 O O . GLN A 1 96 ? 24.079 -0.745 -15.631 1.00 55.06 96 GLN A O 1
ATOM 785 N N . ILE A 1 97 ? 22.953 -2.593 -16.217 1.00 51.97 97 ILE A N 1
ATOM 786 C CA . ILE A 1 97 ? 23.921 -3.536 -15.648 1.00 51.97 97 ILE A CA 1
ATOM 787 C C . ILE A 1 97 ? 24.792 -4.043 -16.806 1.00 51.97 97 ILE A C 1
ATOM 789 O O . ILE A 1 97 ? 24.806 -5.227 -17.138 1.00 51.97 97 ILE A O 1
ATOM 793 N N . GLU A 1 98 ? 25.531 -3.147 -17.461 1.00 50.09 98 GLU A N 1
ATOM 794 C CA . GLU A 1 98 ? 26.781 -3.588 -18.077 1.00 50.09 98 GLU A CA 1
ATOM 795 C C . GLU A 1 98 ? 27.688 -3.961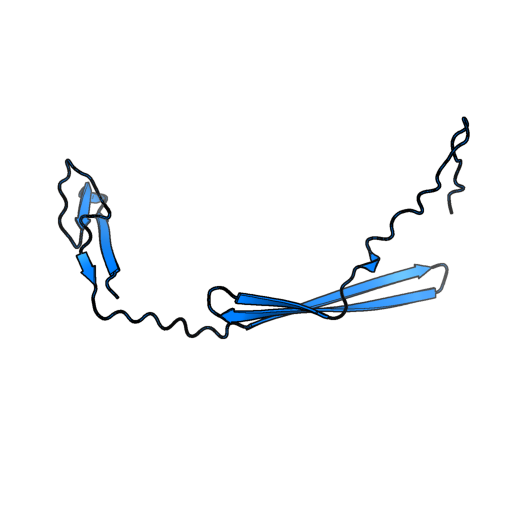 -16.906 1.00 50.09 98 GLU A C 1
ATOM 797 O O . GLU A 1 98 ? 28.205 -3.103 -16.195 1.00 50.09 98 GLU A O 1
ATOM 802 N N . ALA A 1 99 ? 27.816 -5.261 -16.632 1.00 55.25 99 ALA A N 1
ATOM 803 C CA . ALA A 1 99 ? 28.907 -5.726 -15.798 1.00 55.25 99 ALA A CA 1
ATOM 804 C C . ALA A 1 99 ? 30.191 -5.217 -16.460 1.00 55.25 99 ALA A C 1
ATOM 806 O O . ALA A 1 99 ? 30.492 -5.638 -17.581 1.00 55.25 99 ALA A O 1
ATOM 807 N N . ASP A 1 100 ? 30.915 -4.308 -15.795 1.00 59.28 100 ASP A N 1
ATOM 808 C CA . ASP A 1 100 ? 32.266 -3.935 -16.207 1.00 59.28 100 ASP A CA 1
ATOM 809 C C . ASP A 1 100 ? 32.997 -5.227 -16.594 1.00 59.28 100 ASP A C 1
ATOM 811 O O . ASP A 1 100 ? 32.956 -6.186 -15.810 1.00 59.28 100 ASP A O 1
ATOM 815 N N . PRO A 1 101 ? 33.606 -5.324 -17.791 1.00 57.12 101 PRO A N 1
ATOM 816 C CA . PRO A 1 101 ? 34.229 -6.559 -18.232 1.00 57.12 101 PRO A CA 1
ATOM 817 C C . PRO A 1 101 ? 35.297 -6.964 -17.215 1.00 57.12 101 PRO A C 1
ATOM 819 O O . PRO A 1 101 ? 36.396 -6.405 -17.170 1.00 57.12 101 PRO A O 1
ATOM 822 N N . TYR A 1 102 ? 34.964 -7.937 -16.365 1.00 53.00 102 TYR A N 1
ATOM 823 C CA . TYR A 1 102 ? 35.855 -8.393 -15.314 1.00 53.00 102 TYR A CA 1
ATOM 824 C C . TYR A 1 102 ? 36.991 -9.161 -15.978 1.00 53.00 102 TYR A C 1
ATOM 826 O O . TYR A 1 102 ? 36.863 -10.328 -16.350 1.00 53.00 102 TYR A O 1
ATOM 834 N N . THR A 1 103 ? 38.120 -8.489 -16.173 1.00 58.72 103 THR A N 1
ATOM 835 C CA . THR A 1 103 ? 39.310 -9.138 -16.714 1.00 58.72 103 THR A CA 1
ATOM 836 C C . THR A 1 103 ? 39.984 -9.883 -15.566 1.00 58.72 103 THR A C 1
ATOM 838 O O . THR A 1 103 ? 40.571 -9.268 -14.675 1.00 58.72 103 THR A O 1
ATOM 841 N N . LEU A 1 104 ? 39.883 -11.215 -15.556 1.00 54.53 104 LEU A N 1
ATOM 842 C CA . LEU A 1 104 ? 40.513 -12.059 -14.540 1.00 54.53 104 LEU A CA 1
ATOM 843 C C . LEU A 1 104 ? 42.045 -11.964 -14.663 1.00 54.53 104 LEU A C 1
ATOM 845 O O . LEU A 1 104 ? 42.662 -12.620 -15.504 1.00 54.53 104 LEU A O 1
ATOM 849 N N . ASN A 1 105 ? 42.671 -11.127 -13.837 1.00 61.34 105 ASN A N 1
ATOM 850 C CA . ASN A 1 105 ? 44.117 -10.950 -13.850 1.00 61.34 105 ASN A CA 1
ATOM 851 C C . ASN A 1 105 ? 44.809 -12.009 -12.984 1.00 61.34 105 ASN A C 1
ATOM 853 O O . ASN A 1 105 ? 44.927 -11.859 -11.771 1.00 61.34 105 ASN A O 1
ATOM 857 N N . LEU A 1 106 ? 45.284 -13.080 -13.619 1.00 67.81 106 LEU A N 1
ATOM 858 C CA . LEU A 1 106 ? 46.068 -14.139 -12.967 1.00 67.81 106 LEU A CA 1
ATOM 859 C C . LEU A 1 106 ? 47.570 -13.804 -12.865 1.00 67.81 106 LEU A C 1
ATOM 861 O O . LEU A 1 106 ? 48.372 -14.642 -12.453 1.00 67.81 106 LEU A O 1
ATOM 865 N N . SER A 1 107 ? 47.972 -12.594 -13.264 1.00 70.00 107 SER A N 1
ATOM 866 C CA . SER A 1 107 ? 49.351 -12.110 -13.201 1.00 70.00 107 SER A CA 1
ATOM 867 C C . SER A 1 107 ? 49.622 -11.346 -11.902 1.00 70.00 107 SER A C 1
ATOM 869 O O . SER A 1 107 ? 48.727 -10.777 -11.287 1.00 70.00 107 SER A O 1
ATOM 871 N N . ARG A 1 108 ? 50.897 -11.273 -11.499 1.00 63.81 108 ARG A N 1
ATOM 872 C CA . ARG A 1 108 ? 51.351 -10.489 -10.331 1.00 63.81 108 ARG A CA 1
ATOM 873 C C . ARG A 1 108 ? 51.403 -8.974 -10.582 1.00 63.81 108 ARG A C 1
ATOM 875 O O . ARG A 1 108 ? 51.777 -8.226 -9.685 1.00 63.81 108 ARG A O 1
ATOM 882 N N . TYR A 1 109 ? 51.073 -8.527 -11.792 1.00 68.19 109 TYR A N 1
ATOM 883 C CA . TYR A 1 109 ? 51.149 -7.129 -12.223 1.00 68.19 109 TYR A CA 1
ATOM 884 C C . TYR A 1 109 ? 49.751 -6.567 -12.479 1.00 68.19 109 TYR A C 1
ATOM 886 O O . TYR A 1 109 ? 48.900 -7.289 -12.988 1.00 68.19 109 TYR A O 1
ATOM 894 N N . SER A 1 110 ? 49.502 -5.293 -12.158 1.00 57.53 110 SER A N 1
ATOM 895 C CA . SER A 1 110 ? 48.192 -4.656 -12.348 1.00 57.53 110 SER A CA 1
ATOM 896 C C . SER A 1 110 ? 47.848 -4.441 -13.828 1.00 57.53 110 SER A C 1
ATOM 898 O O . SER A 1 110 ? 48.703 -4.088 -14.640 1.00 57.53 110 SER A O 1
ATOM 900 N N . LEU A 1 111 ? 46.571 -4.638 -14.172 1.00 62.31 111 LEU A N 1
ATOM 901 C CA . LEU A 1 111 ? 46.030 -4.279 -15.482 1.00 62.31 111 LEU A CA 1
ATOM 902 C C . LEU A 1 111 ? 46.042 -2.754 -15.618 1.00 62.31 111 LEU A C 1
ATOM 904 O O . LEU A 1 111 ? 45.439 -2.051 -14.809 1.00 62.31 111 LEU A O 1
ATOM 908 N N . ARG A 1 112 ? 46.730 -2.245 -16.642 1.00 60.03 112 ARG A N 1
ATOM 909 C CA . ARG A 1 112 ? 46.622 -0.846 -17.063 1.00 60.03 112 ARG A CA 1
ATOM 910 C C . ARG A 1 112 ? 45.651 -0.767 -18.230 1.00 60.03 112 ARG A C 1
ATOM 912 O O . ARG A 1 112 ? 45.959 -1.261 -19.310 1.00 60.03 112 ARG A O 1
ATOM 919 N N . LEU A 1 113 ? 44.494 -0.162 -17.991 1.00 63.78 113 LEU A N 1
ATOM 920 C CA . LEU A 1 113 ? 43.536 0.171 -19.040 1.00 63.78 113 LEU A CA 1
ATOM 921 C C . LEU A 1 113 ? 43.916 1.527 -19.635 1.00 63.78 113 LEU A C 1
ATOM 923 O O . LEU A 1 113 ? 44.306 2.439 -18.906 1.00 63.78 113 LEU A O 1
ATOM 927 N N . SER A 1 114 ? 43.841 1.639 -20.960 1.00 59.00 114 SER A N 1
ATOM 928 C CA . SER A 1 114 ? 43.961 2.932 -21.626 1.00 59.00 114 SER A CA 1
ATOM 929 C C . SER A 1 114 ? 42.595 3.602 -21.578 1.00 59.00 114 SER A C 1
ATOM 931 O O . SER A 1 114 ? 41.628 3.044 -22.095 1.00 59.00 114 SER A O 1
ATOM 933 N N . GLU A 1 115 ? 42.521 4.768 -20.942 1.00 45.97 115 GLU A N 1
ATOM 934 C CA . GLU A 1 115 ? 41.334 5.623 -20.987 1.00 45.97 115 GLU A CA 1
ATOM 935 C C . GLU A 1 115 ? 41.087 6.088 -22.426 1.00 45.97 115 GLU A C 1
ATOM 937 O O . GLU A 1 115 ? 42.036 6.268 -23.201 1.00 45.97 115 GLU A O 1
ATOM 942 N N . ARG A 1 116 ? 39.813 6.224 -22.789 1.00 50.31 116 ARG A N 1
ATOM 943 C CA . ARG A 1 116 ? 39.362 6.623 -24.118 1.00 50.31 116 ARG A CA 1
ATOM 944 C C . ARG A 1 116 ? 38.479 7.853 -24.018 1.00 50.31 116 ARG A C 1
ATOM 946 O O . ARG A 1 116 ? 37.694 7.909 -23.049 1.00 50.31 116 ARG A O 1
#